Protein AF-F4QRX2-F1 (afdb_monomer_lite)

Structure (mmCIF, N/CA/C/O backbone):
data_AF-F4QRX2-F1
#
_entry.id   AF-F4QRX2-F1
#
loop_
_atom_site.group_PDB
_atom_site.id
_atom_site.type_symbol
_atom_site.label_atom_id
_atom_site.label_alt_id
_atom_site.label_comp_id
_atom_site.label_asym_id
_atom_site.label_entity_id
_atom_site.label_seq_id
_atom_site.pdbx_PDB_ins_code
_atom_site.Cartn_x
_atom_site.Cartn_y
_atom_site.Cartn_z
_atom_site.occupancy
_atom_site.B_iso_or_equiv
_atom_site.auth_seq_id
_atom_site.auth_comp_id
_atom_site.auth_asym_id
_atom_site.auth_atom_id
_atom_site.pdbx_PDB_model_num
ATOM 1 N N . MET A 1 1 ? 10.377 -17.426 0.396 1.00 62.91 1 MET A N 1
ATOM 2 C CA . MET A 1 1 ? 10.285 -16.375 -0.637 1.00 62.91 1 MET A CA 1
ATOM 3 C C . MET A 1 1 ? 11.693 -15.851 -0.837 1.00 62.91 1 MET A C 1
ATOM 5 O O . MET A 1 1 ? 12.260 -15.373 0.128 1.00 62.91 1 MET A O 1
ATOM 9 N N . GLY A 1 2 ? 12.304 -16.064 -2.003 1.00 90.50 2 GLY A N 1
ATOM 10 C CA . GLY A 1 2 ? 13.710 -15.713 -2.264 1.00 90.50 2 GLY A CA 1
ATOM 11 C C . GLY A 1 2 ? 13.930 -14.225 -2.550 1.00 90.50 2 GLY A C 1
ATOM 12 O O . GLY A 1 2 ? 14.545 -13.898 -3.557 1.00 90.50 2 GLY A O 1
ATOM 13 N N . ILE A 1 3 ? 13.366 -13.344 -1.722 1.00 92.12 3 ILE A N 1
ATOM 14 C CA . ILE A 1 3 ? 13.531 -11.887 -1.797 1.00 92.12 3 ILE A CA 1
ATOM 15 C C . ILE A 1 3 ? 13.873 -11.358 -0.404 1.00 92.12 3 ILE A C 1
ATOM 17 O O . ILE A 1 3 ? 13.340 -11.874 0.580 1.00 92.12 3 ILE A O 1
ATOM 21 N N . ASP A 1 4 ? 14.727 -10.339 -0.333 1.00 93.94 4 ASP A N 1
ATOM 22 C CA . ASP A 1 4 ? 15.140 -9.741 0.944 1.00 93.94 4 ASP A CA 1
ATOM 23 C C . ASP A 1 4 ? 14.013 -8.896 1.555 1.00 93.94 4 ASP A C 1
ATOM 25 O O . ASP A 1 4 ? 13.686 -9.038 2.732 1.00 93.94 4 ASP A O 1
ATOM 29 N N . GLU A 1 5 ? 13.378 -8.049 0.739 1.00 96.19 5 GLU A N 1
ATOM 30 C CA . GLU A 1 5 ? 12.246 -7.212 1.133 1.00 96.19 5 GLU A CA 1
ATOM 31 C C . GLU A 1 5 ? 11.328 -6.960 -0.072 1.00 96.19 5 GLU A C 1
ATOM 33 O O . GLU A 1 5 ? 11.784 -6.641 -1.172 1.00 96.19 5 GLU A O 1
ATOM 38 N N . ASP A 1 6 ? 10.020 -7.105 0.128 1.00 96.75 6 ASP A N 1
ATOM 39 C CA . ASP A 1 6 ? 9.017 -6.755 -0.876 1.00 96.75 6 ASP A CA 1
ATOM 40 C C . ASP A 1 6 ? 8.692 -5.248 -0.787 1.00 96.75 6 ASP A C 1
ATOM 42 O O . ASP A 1 6 ? 8.342 -4.768 0.294 1.00 96.75 6 ASP A O 1
ATOM 46 N N . PRO A 1 7 ? 8.782 -4.469 -1.883 1.00 96.44 7 PRO A N 1
ATOM 47 C CA . PRO A 1 7 ? 8.511 -3.032 -1.855 1.00 96.44 7 PRO A CA 1
ATOM 48 C C . PRO A 1 7 ? 7.084 -2.636 -1.459 1.00 96.44 7 PRO A C 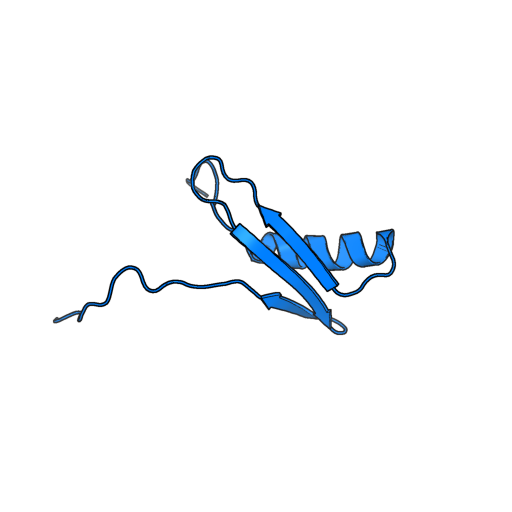1
ATOM 50 O O . PRO A 1 7 ? 6.889 -1.523 -0.967 1.00 96.44 7 PRO A O 1
ATOM 53 N N . ALA A 1 8 ? 6.095 -3.495 -1.731 1.00 97.38 8 ALA A N 1
ATOM 54 C CA . ALA A 1 8 ? 4.677 -3.201 -1.529 1.00 97.38 8 ALA A CA 1
ATOM 55 C C . ALA A 1 8 ? 3.855 -4.491 -1.343 1.00 97.38 8 ALA A C 1
ATOM 57 O O . ALA A 1 8 ? 3.361 -5.089 -2.299 1.00 97.38 8 ALA A O 1
ATOM 58 N N . THR A 1 9 ? 3.644 -4.896 -0.095 1.00 97.38 9 THR A N 1
ATOM 59 C CA . THR A 1 9 ? 3.005 -6.166 0.262 1.00 97.38 9 THR A CA 1
ATOM 60 C C . THR A 1 9 ? 1.525 -5.957 0.570 1.00 97.38 9 THR A C 1
ATOM 62 O O . THR A 1 9 ? 1.113 -5.771 1.719 1.00 97.38 9 THR A O 1
ATOM 65 N N . GLY A 1 10 ? 0.681 -6.016 -0.461 1.00 97.12 10 GLY A N 1
ATOM 66 C CA . GLY A 1 10 ? -0.769 -5.822 -0.312 1.00 97.12 10 GLY A CA 1
ATOM 67 C C . GLY A 1 10 ? -1.420 -6.806 0.671 1.00 97.12 10 GLY A C 1
ATOM 68 O O . GLY A 1 10 ? -2.220 -6.409 1.514 1.00 97.12 10 GLY A O 1
ATOM 69 N N . SER A 1 11 ? -1.026 -8.081 0.646 1.00 97.44 11 SER A N 1
ATOM 70 C CA . SER A 1 11 ? -1.587 -9.113 1.534 1.00 97.44 11 SER A CA 1
ATOM 71 C C . SER A 1 11 ? -1.375 -8.816 3.023 1.00 97.44 11 SER A C 1
ATOM 73 O O . SER A 1 11 ? -2.248 -9.125 3.835 1.00 97.44 11 SER A O 1
ATOM 75 N N . MET A 1 12 ? -0.270 -8.159 3.390 1.00 97.31 12 MET A N 1
ATOM 76 C CA . MET A 1 12 ? -0.016 -7.731 4.768 1.00 97.31 12 MET A CA 1
ATOM 77 C C . MET A 1 12 ? -1.099 -6.757 5.254 1.00 97.31 12 MET A C 1
ATOM 79 O O . MET A 1 12 ? -1.593 -6.865 6.377 1.00 97.31 12 MET A O 1
ATOM 83 N N . HIS A 1 13 ? -1.546 -5.857 4.381 1.00 98.31 13 HIS A N 1
ATOM 84 C CA . HIS A 1 13 ? -2.539 -4.837 4.701 1.00 98.31 13 HIS A CA 1
ATOM 85 C C . HIS A 1 13 ? -3.943 -5.418 4.931 1.00 98.31 13 HIS A C 1
ATOM 87 O O . HIS A 1 13 ? -4.720 -4.851 5.704 1.00 98.31 13 HIS A O 1
ATOM 93 N N . CYS A 1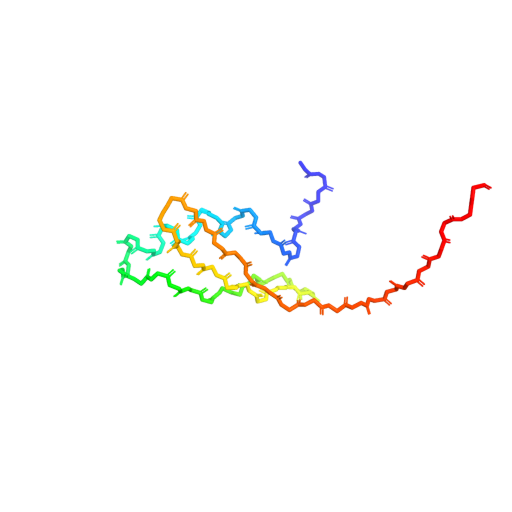 14 ? -4.246 -6.595 4.372 1.00 98.19 14 CYS A N 1
ATOM 94 C CA . CYS A 1 14 ? -5.459 -7.351 4.706 1.00 98.19 14 CYS A CA 1
ATOM 95 C C . CYS A 1 14 ? -5.483 -7.814 6.172 1.00 98.19 14 CYS A C 1
ATOM 97 O O . CYS A 1 14 ? -6.561 -7.992 6.734 1.00 98.19 14 CYS A O 1
ATOM 99 N N . MET A 1 15 ? -4.317 -7.990 6.802 1.00 98.06 15 MET A N 1
ATOM 100 C CA . MET A 1 15 ? -4.199 -8.348 8.220 1.00 98.06 15 MET A CA 1
ATOM 101 C C . MET A 1 15 ? -4.097 -7.108 9.118 1.00 98.06 15 MET A C 1
ATOM 103 O O . MET A 1 15 ? -4.704 -7.072 10.189 1.00 98.06 15 MET A O 1
ATOM 107 N N . LEU A 1 16 ? -3.369 -6.074 8.677 1.00 98.31 16 LEU A N 1
ATOM 108 C CA . LEU A 1 16 ? -3.182 -4.842 9.452 1.00 98.31 16 LEU A CA 1
ATOM 109 C C . LEU A 1 16 ? -4.476 -4.037 9.591 1.00 98.31 16 LEU A C 1
ATOM 111 O O . LEU A 1 16 ? -4.776 -3.554 10.678 1.00 98.31 16 LEU A O 1
ATOM 115 N N . THR A 1 17 ? -5.278 -3.932 8.532 1.00 98.69 17 THR A N 1
ATOM 116 C CA . THR A 1 17 ? -6.536 -3.165 8.554 1.00 98.69 17 THR A CA 1
ATOM 117 C C . THR A 1 17 ? -7.488 -3.618 9.679 1.00 98.69 17 THR A C 1
ATOM 119 O O . THR A 1 17 ? -7.856 -2.783 10.508 1.00 98.69 17 THR A O 1
ATOM 122 N N . PRO A 1 18 ? -7.859 -4.911 9.812 1.00 98.44 18 PRO A N 1
ATOM 123 C CA . PRO A 1 18 ? -8.713 -5.358 10.915 1.00 98.44 18 PRO A CA 1
ATOM 124 C C . PRO A 1 18 ? -8.020 -5.297 12.284 1.00 98.44 18 PRO A C 1
ATOM 126 O O . PRO A 1 18 ? -8.698 -5.115 13.295 1.00 98.44 18 PRO A O 1
ATOM 129 N N . LEU A 1 19 ? -6.690 -5.437 12.349 1.00 98.38 19 LEU A N 1
ATOM 130 C CA . LEU A 1 19 ? -5.940 -5.244 13.593 1.00 98.38 19 LEU A CA 1
ATOM 131 C C . LEU A 1 19 ? -6.092 -3.806 14.105 1.00 98.38 19 LEU A C 1
ATOM 133 O O . LEU A 1 19 ? -6.533 -3.604 15.235 1.00 98.38 19 LEU A O 1
ATOM 137 N N . TYR A 1 20 ? -5.786 -2.813 13.272 1.00 98.44 20 TYR A N 1
ATOM 138 C CA . TYR A 1 20 ? -5.890 -1.404 13.650 1.00 98.44 20 TYR A CA 1
ATOM 139 C C . TYR A 1 20 ? -7.338 -0.944 13.831 1.00 98.44 20 TYR A C 1
ATOM 141 O O . TYR A 1 20 ? -7.590 -0.084 14.676 1.00 98.44 20 TYR A O 1
ATOM 149 N N . HIS A 1 21 ? -8.303 -1.550 13.132 1.00 98.50 21 HIS A N 1
ATOM 150 C CA . HIS A 1 21 ? -9.724 -1.343 13.415 1.00 98.50 21 HIS A CA 1
ATOM 151 C C . HIS A 1 21 ? -10.067 -1.705 14.862 1.00 98.50 21 HIS A C 1
ATOM 153 O O . HIS A 1 21 ? -10.634 -0.881 15.575 1.00 98.50 21 HIS A O 1
ATOM 159 N N . ARG A 1 22 ? -9.650 -2.887 15.341 1.00 98.12 22 ARG A N 1
ATOM 160 C CA . ARG A 1 22 ? -9.889 -3.294 16.739 1.00 98.12 22 ARG A CA 1
ATOM 161 C C . ARG A 1 22 ? -9.224 -2.364 17.754 1.00 98.12 22 ARG A C 1
ATOM 163 O O . ARG A 1 22 ? -9.758 -2.187 18.840 1.00 98.12 22 ARG A O 1
ATOM 170 N N . LEU A 1 23 ? -8.072 -1.790 17.411 1.00 98.38 23 LEU A N 1
ATOM 171 C CA . LEU A 1 23 ? -7.316 -0.908 18.305 1.00 98.38 23 LEU A CA 1
ATOM 172 C C . LEU A 1 23 ? -7.853 0.527 18.342 1.00 98.38 23 LEU A C 1
ATOM 174 O O . LEU A 1 23 ? -7.716 1.201 19.357 1.00 98.38 23 LEU A O 1
ATOM 178 N N . THR A 1 24 ? -8.418 1.017 17.238 1.00 98.31 24 THR A N 1
ATOM 179 C CA . THR A 1 24 ? -8.720 2.452 17.069 1.00 98.31 24 THR A CA 1
ATOM 180 C C . THR A 1 24 ? -10.190 2.757 16.789 1.00 98.31 24 THR A C 1
ATOM 182 O O . THR A 1 24 ? -10.579 3.922 16.798 1.00 98.31 24 THR A O 1
ATOM 185 N N . GLY A 1 25 ? -10.999 1.743 16.474 1.00 98.25 25 GLY A N 1
ATOM 186 C CA . GLY A 1 25 ? -12.388 1.884 16.030 1.00 98.25 25 GLY A CA 1
ATOM 187 C C . GLY A 1 25 ? -12.562 2.451 14.615 1.00 98.25 25 GLY A C 1
ATOM 188 O O . GLY A 1 25 ? -13.684 2.523 14.123 1.00 98.25 25 GLY A O 1
ATOM 189 N N . ARG A 1 26 ? -11.483 2.852 13.928 1.00 98.50 26 ARG A N 1
ATOM 190 C CA . ARG A 1 26 ? -11.550 3.398 12.562 1.00 98.50 26 ARG A CA 1
ATOM 191 C C . ARG A 1 26 ? -11.689 2.282 11.535 1.00 98.50 26 ARG A C 1
ATOM 193 O O . ARG A 1 26 ? -11.186 1.184 11.744 1.00 98.50 26 ARG A O 1
ATOM 200 N N . SER A 1 27 ? -12.332 2.566 10.407 1.00 98.44 27 SER A N 1
ATOM 201 C CA . SER A 1 27 ? -12.479 1.587 9.318 1.00 98.44 27 SER A CA 1
ATOM 202 C C . SER A 1 27 ? -11.568 1.858 8.126 1.00 98.44 27 SER A C 1
ATOM 204 O O . SER A 1 27 ? -11.340 0.943 7.348 1.00 98.44 27 SER A O 1
ATOM 206 N N . VAL A 1 28 ? -11.026 3.073 7.989 1.00 98.62 28 VAL A N 1
ATOM 207 C CA . VAL A 1 28 ? -10.140 3.471 6.884 1.00 98.62 28 VAL A CA 1
ATOM 208 C C . VAL A 1 2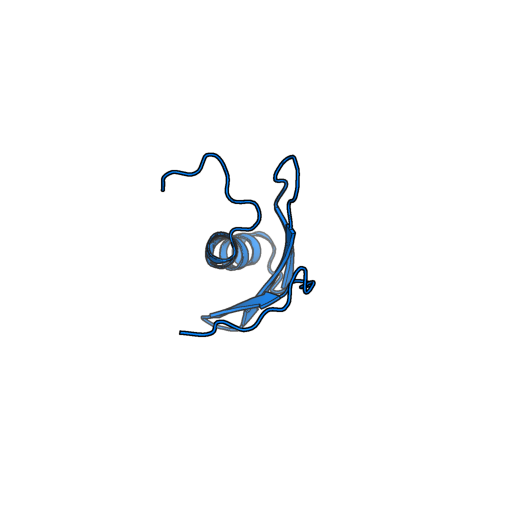8 ? -8.786 3.888 7.444 1.00 98.62 28 VAL A C 1
ATOM 210 O O . VAL A 1 28 ? -8.712 4.693 8.376 1.00 98.62 28 VAL A O 1
ATOM 213 N N . PHE A 1 29 ? -7.721 3.356 6.853 1.00 98.69 29 PHE A N 1
ATOM 214 C CA . PHE A 1 29 ? -6.341 3.587 7.261 1.00 98.69 29 PHE A CA 1
ATOM 215 C C . PHE A 1 29 ? -5.475 3.863 6.043 1.00 98.69 29 PHE A C 1
ATOM 217 O O . PHE A 1 29 ? -5.570 3.155 5.045 1.00 98.69 29 PHE A O 1
ATOM 224 N N . ASN A 1 30 ? -4.600 4.858 6.154 1.00 98.44 30 ASN A N 1
ATOM 225 C CA . ASN A 1 30 ? -3.531 5.084 5.193 1.00 98.44 30 ASN A CA 1
ATOM 226 C C . ASN A 1 30 ? -2.238 4.536 5.801 1.00 98.44 30 ASN A C 1
ATOM 228 O O . ASN A 1 30 ? -1.845 4.945 6.895 1.00 98.44 30 ASN A O 1
ATOM 232 N N . PHE A 1 31 ? -1.610 3.598 5.106 1.00 98.38 31 PHE A N 1
ATOM 233 C CA . PHE A 1 31 ? -0.361 2.958 5.486 1.00 98.38 31 PHE A CA 1
ATOM 234 C C . PHE A 1 31 ? 0.764 3.430 4.570 1.00 98.38 31 PHE A C 1
ATOM 236 O O . PHE A 1 31 ? 0.550 3.669 3.381 1.00 98.38 31 PHE A O 1
ATOM 243 N N . TYR A 1 32 ? 1.969 3.507 5.126 1.00 97.94 32 TYR A N 1
ATOM 244 C CA . TYR A 1 32 ? 3.197 3.714 4.373 1.00 97.94 32 TYR A CA 1
ATOM 245 C C . TYR A 1 32 ? 4.128 2.519 4.602 1.00 97.94 32 TYR A C 1
ATOM 247 O O . TYR A 1 32 ? 4.595 2.299 5.721 1.00 97.94 32 TYR A O 1
ATOM 255 N N . GLN A 1 33 ? 4.377 1.732 3.553 1.00 98.00 33 GLN A N 1
ATOM 256 C CA . GLN A 1 33 ? 5.340 0.633 3.569 1.00 98.00 33 GLN A CA 1
ATOM 257 C C . GLN A 1 33 ? 6.724 1.178 3.215 1.00 98.00 33 GLN A C 1
ATOM 259 O O . GLN A 1 33 ? 6.993 1.533 2.069 1.00 98.00 33 GLN A O 1
ATOM 264 N N . ALA A 1 34 ? 7.596 1.259 4.217 1.00 97.25 34 ALA A N 1
ATOM 265 C CA . ALA A 1 34 ? 8.846 2.011 4.167 1.00 97.25 34 ALA A CA 1
ATOM 266 C C . ALA A 1 34 ? 10.034 1.233 3.563 1.00 97.25 34 ALA A C 1
ATOM 268 O O . ALA A 1 34 ? 11.120 1.225 4.139 1.00 97.25 34 ALA A O 1
ATOM 269 N N . HIS A 1 35 ? 9.853 0.605 2.396 1.00 97.50 35 HIS A N 1
ATOM 270 C CA . HIS A 1 35 ? 10.969 -0.045 1.700 1.00 97.50 35 HIS A CA 1
ATOM 271 C C . HIS A 1 35 ? 12.023 1.003 1.285 1.00 97.50 35 HIS A C 1
ATOM 273 O O . HIS A 1 35 ? 11.668 1.997 0.639 1.00 97.50 35 HIS A O 1
ATOM 279 N N . PRO A 1 36 ? 13.328 0.773 1.532 1.00 95.88 36 PRO A N 1
ATOM 280 C CA . PRO A 1 36 ? 14.374 1.806 1.522 1.00 95.88 36 PRO A CA 1
ATOM 281 C C . PRO A 1 36 ? 14.570 2.545 0.190 1.00 95.88 36 PRO A C 1
ATOM 283 O O . PRO A 1 36 ? 15.137 3.632 0.170 1.00 95.88 36 PRO A O 1
ATOM 286 N N . LYS A 1 37 ? 14.136 1.959 -0.935 1.00 95.62 37 LYS A N 1
ATOM 287 C CA . LYS A 1 37 ? 14.309 2.536 -2.286 1.00 95.62 37 LYS A CA 1
ATOM 288 C C . LYS A 1 37 ? 13.019 2.835 -3.056 1.00 95.62 37 LYS A C 1
ATOM 290 O O . LYS A 1 37 ? 13.093 3.448 -4.113 1.00 95.62 37 LYS A O 1
ATOM 295 N N . ARG A 1 38 ? 11.869 2.307 -2.629 1.00 94.94 38 ARG A N 1
ATOM 296 C CA . ARG A 1 38 ? 10.632 2.308 -3.440 1.00 94.94 38 ARG A CA 1
ATOM 297 C C . ARG A 1 38 ? 9.436 2.634 -2.560 1.00 94.94 38 ARG A C 1
ATOM 299 O O . ARG A 1 38 ? 8.888 3.719 -2.679 1.00 94.94 38 ARG A O 1
ATOM 306 N N . GLY A 1 39 ? 9.100 1.709 -1.665 1.00 96.62 39 GLY A N 1
ATOM 307 C CA . GLY A 1 39 ? 7.965 1.829 -0.758 1.00 96.62 39 GLY A CA 1
ATOM 308 C C . GLY A 1 39 ? 6.620 1.924 -1.472 1.00 96.62 39 GLY A C 1
ATOM 309 O O . GLY A 1 39 ? 6.538 1.887 -2.704 1.00 96.62 39 GLY A O 1
ATOM 310 N N . ALA A 1 40 ? 5.558 2.032 -0.680 1.00 97.88 40 ALA A N 1
ATOM 311 C CA . ALA A 1 40 ? 4.217 2.283 -1.187 1.00 97.88 40 ALA A CA 1
ATOM 312 C C . ALA A 1 40 ? 3.326 2.957 -0.142 1.00 97.88 40 ALA A C 1
ATOM 314 O O . ALA A 1 40 ? 3.367 2.620 1.041 1.00 97.88 40 ALA A O 1
ATOM 315 N N . GLU A 1 41 ? 2.468 3.857 -0.614 1.00 98.25 41 GLU A N 1
ATOM 316 C CA . GLU A 1 41 ? 1.287 4.306 0.119 1.00 98.25 41 GLU A CA 1
ATOM 317 C C . GLU A 1 41 ? 0.110 3.397 -0.236 1.00 98.25 41 GLU A C 1
ATOM 319 O O . GLU A 1 41 ? -0.235 3.227 -1.410 1.00 98.25 41 GLU A O 1
ATOM 324 N N . ILE A 1 42 ? -0.496 2.791 0.782 1.00 98.44 42 ILE A N 1
ATOM 325 C CA . ILE A 1 42 ? -1.607 1.852 0.624 1.00 98.44 42 ILE A CA 1
ATOM 326 C C . ILE A 1 42 ? -2.719 2.275 1.573 1.00 98.44 42 ILE A C 1
ATOM 328 O O . ILE A 1 42 ? -2.523 2.354 2.783 1.00 98.44 42 ILE A O 1
ATOM 332 N N . GLN A 1 43 ? -3.914 2.505 1.041 1.00 98.69 43 GLN A N 1
ATOM 333 C CA . GLN A 1 43 ? -5.106 2.652 1.862 1.00 98.69 43 GLN A CA 1
ATOM 334 C C . GLN A 1 43 ? -5.769 1.289 2.055 1.00 98.69 43 GLN A C 1
ATOM 336 O O . GLN A 1 43 ? -6.023 0.579 1.082 1.00 98.69 43 GLN A O 1
ATOM 341 N N . GLY A 1 44 ? -6.079 0.952 3.304 1.00 98.62 44 GLY A N 1
ATOM 342 C CA . GLY A 1 44 ? -6.905 -0.191 3.673 1.00 98.62 44 GLY A CA 1
ATOM 343 C C . GLY A 1 44 ? -8.232 0.263 4.270 1.00 98.62 44 GLY A C 1
ATOM 344 O O . GLY A 1 44 ? -8.258 1.112 5.160 1.00 98.62 44 GLY A O 1
ATOM 345 N N . GLU A 1 45 ? -9.332 -0.314 3.799 1.00 98.75 45 GLU A N 1
ATOM 346 C CA . GLU A 1 45 ? -10.673 -0.102 4.346 1.00 98.75 45 GLU A CA 1
ATOM 347 C C . GLU A 1 45 ? -11.296 -1.434 4.764 1.00 98.75 45 GLU A C 1
ATOM 349 O O . GLU A 1 45 ? -11.405 -2.349 3.947 1.00 98.75 45 GLU A O 1
ATOM 354 N N . LEU A 1 46 ? -11.730 -1.543 6.022 1.00 98.69 46 LEU A N 1
ATOM 355 C CA . LEU A 1 46 ? -12.520 -2.676 6.494 1.00 98.69 46 LEU A CA 1
ATOM 356 C C . LEU A 1 46 ? -13.981 -2.502 6.056 1.00 98.69 46 LEU A C 1
ATOM 358 O O . LEU A 1 46 ? -14.702 -1.664 6.595 1.00 98.69 46 LEU A O 1
ATOM 362 N N . ALA A 1 47 ? -14.416 -3.329 5.109 1.00 98.19 47 ALA A N 1
ATOM 363 C CA . ALA A 1 47 ? -15.767 -3.359 4.558 1.00 98.19 47 ALA A CA 1
ATOM 364 C C . ALA A 1 47 ? -16.435 -4.700 4.910 1.00 98.19 47 ALA A C 1
ATOM 366 O O . ALA A 1 47 ? -16.367 -5.680 4.161 1.00 98.19 47 ALA A O 1
ATOM 367 N N . GLY A 1 48 ? -17.045 -4.765 6.097 1.00 95.88 48 GLY A N 1
ATOM 368 C CA . GLY A 1 48 ? -17.634 -5.997 6.627 1.00 95.88 48 GLY A CA 1
ATOM 369 C C . GLY A 1 48 ? -16.570 -7.068 6.889 1.00 95.88 48 GLY A C 1
ATOM 370 O O . GLY A 1 48 ? -15.683 -6.877 7.716 1.00 95.88 48 GLY A O 1
ATOM 371 N N . ASN A 1 49 ? -16.648 -8.196 6.178 1.00 96.06 49 ASN A N 1
ATOM 372 C CA . ASN A 1 49 ? -15.680 -9.298 6.272 1.00 96.06 49 ASN A CA 1
ATOM 373 C C . ASN A 1 49 ? -14.546 -9.219 5.229 1.00 96.06 49 ASN A C 1
ATOM 375 O O . ASN A 1 49 ? -13.803 -10.187 5.051 1.00 96.06 49 ASN A O 1
ATOM 379 N N . ARG A 1 50 ? -14.417 -8.096 4.511 1.00 98.25 50 ARG A N 1
ATOM 380 C CA . ARG A 1 50 ? -13.398 -7.876 3.477 1.00 98.25 50 ARG A CA 1
ATOM 381 C C . ARG A 1 50 ? -12.574 -6.631 3.772 1.00 98.25 50 ARG A C 1
ATOM 383 O O . ARG A 1 50 ? -13.033 -5.710 4.439 1.00 98.25 50 ARG A O 1
ATOM 390 N N . VAL A 1 51 ? -11.363 -6.603 3.223 1.00 98.69 51 VAL A N 1
ATOM 391 C CA . VAL A 1 51 ? -10.520 -5.408 3.183 1.00 98.69 51 VAL A CA 1
ATOM 392 C C . VAL A 1 51 ? -10.422 -4.937 1.738 1.00 98.69 51 VAL A C 1
ATOM 394 O O . VAL A 1 51 ? -10.045 -5.716 0.860 1.00 98.69 51 VAL A O 1
ATOM 397 N N . LEU A 1 52 ? -10.778 -3.679 1.494 1.00 98.69 52 LEU A N 1
ATOM 398 C CA . LEU A 1 52 ? -10.539 -3.006 0.222 1.00 98.69 52 LEU A CA 1
ATOM 399 C C . LEU A 1 52 ? -9.172 -2.330 0.291 1.00 98.69 52 LEU A C 1
ATOM 401 O O . LEU A 1 52 ? -8.913 -1.556 1.212 1.00 98.69 52 LEU A O 1
ATOM 405 N N . LEU A 1 53 ? -8.306 -2.629 -0.674 1.00 98.50 53 LEU A N 1
ATOM 406 C CA . LEU A 1 53 ? -6.995 -2.002 -0.799 1.00 98.50 53 LEU A CA 1
ATOM 407 C C . LEU A 1 53 ? -7.004 -1.025 -1.968 1.00 98.50 53 LEU A C 1
ATOM 409 O O . LEU A 1 53 ? -7.478 -1.360 -3.055 1.00 98.50 53 LEU A O 1
ATOM 413 N N . ARG A 1 54 ? -6.468 0.173 -1.747 1.00 98.25 54 ARG A N 1
ATOM 414 C CA . ARG A 1 54 ? -6.304 1.203 -2.777 1.00 98.25 54 ARG A CA 1
ATOM 415 C C . ARG A 1 54 ? -4.871 1.716 -2.761 1.00 98.25 54 ARG A C 1
ATOM 417 O O . ARG A 1 54 ? -4.265 1.841 -1.701 1.00 98.25 54 ARG A O 1
ATOM 424 N N . GLY A 1 55 ? -4.350 2.029 -3.937 1.00 97.38 55 GLY A N 1
ATOM 425 C CA . GLY A 1 55 ? -3.023 2.603 -4.121 1.00 97.38 55 GLY A CA 1
ATOM 426 C C . GLY A 1 55 ? -2.914 3.244 -5.499 1.00 97.38 55 GLY A C 1
ATOM 427 O O . GLY A 1 55 ? -3.700 2.933 -6.397 1.00 97.38 55 GLY A O 1
ATOM 428 N N . HIS A 1 56 ? -1.958 4.154 -5.659 1.00 96.75 56 HIS A N 1
ATOM 429 C CA . HIS A 1 56 ? -1.685 4.781 -6.947 1.00 96.75 56 HIS A CA 1
ATOM 430 C C . HIS A 1 56 ? -0.810 3.866 -7.813 1.00 96.75 56 HIS A C 1
ATOM 432 O O . HIS A 1 56 ? 0.175 3.302 -7.336 1.00 96.75 56 HIS A O 1
ATOM 438 N N . ALA A 1 57 ? -1.145 3.742 -9.096 1.00 95.81 57 ALA A N 1
ATOM 439 C CA . ALA A 1 57 ? -0.385 2.952 -10.059 1.00 95.81 57 ALA A CA 1
ATOM 440 C C . ALA A 1 57 ? 0.173 3.846 -11.171 1.00 95.81 57 ALA A C 1
ATOM 442 O O . ALA A 1 57 ? -0.466 4.805 -11.595 1.00 95.81 57 ALA A O 1
ATOM 443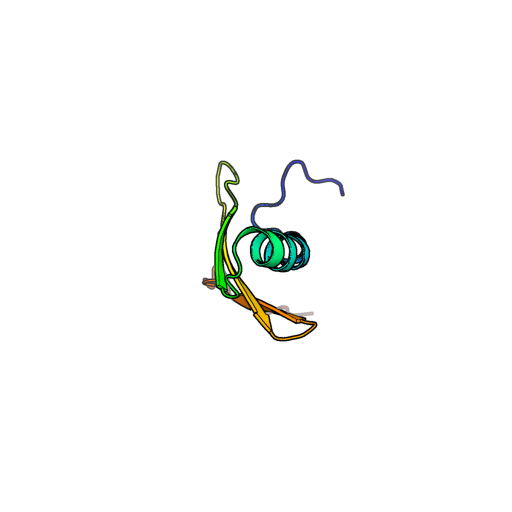 N N . VAL A 1 58 ? 1.36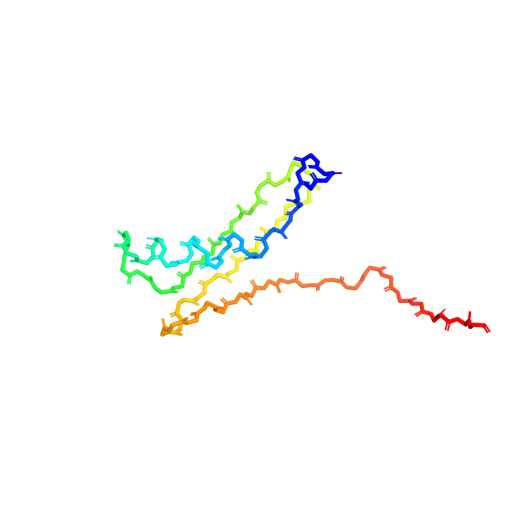3 3.504 -11.666 1.00 95.94 58 VAL A N 1
ATOM 444 C CA . VAL A 1 58 ? 2.015 4.185 -12.792 1.00 95.94 58 VAL A CA 1
ATOM 445 C C . VAL A 1 58 ? 2.373 3.142 -13.842 1.00 95.94 58 VAL A C 1
ATOM 447 O O . VAL A 1 58 ? 2.958 2.108 -13.524 1.00 95.94 58 VAL A O 1
ATOM 450 N N . THR A 1 59 ? 2.029 3.410 -15.103 1.00 97.62 59 THR A N 1
ATOM 451 C CA . THR A 1 59 ? 2.497 2.579 -16.221 1.00 97.62 59 THR A CA 1
ATOM 452 C C . THR A 1 59 ? 3.958 2.918 -16.497 1.00 97.62 59 THR A C 1
ATOM 454 O O . THR A 1 59 ? 4.253 4.040 -16.895 1.00 97.62 59 THR A O 1
ATOM 457 N N . VAL A 1 60 ? 4.866 1.965 -16.278 1.00 97.06 60 VAL A N 1
ATOM 458 C CA . VAL A 1 60 ? 6.313 2.163 -16.504 1.00 97.06 60 VAL A CA 1
ATOM 459 C C . VAL A 1 60 ? 6.726 1.738 -17.913 1.00 97.06 60 VAL A C 1
ATOM 461 O O . VAL A 1 60 ? 7.532 2.404 -18.551 1.00 97.06 60 VAL A O 1
ATOM 464 N N . VAL A 1 61 ? 6.157 0.640 -18.415 1.00 97.56 61 VAL A N 1
ATOM 465 C CA . VAL A 1 61 ? 6.421 0.101 -19.755 1.00 97.56 61 VAL A CA 1
ATOM 466 C C . VAL A 1 61 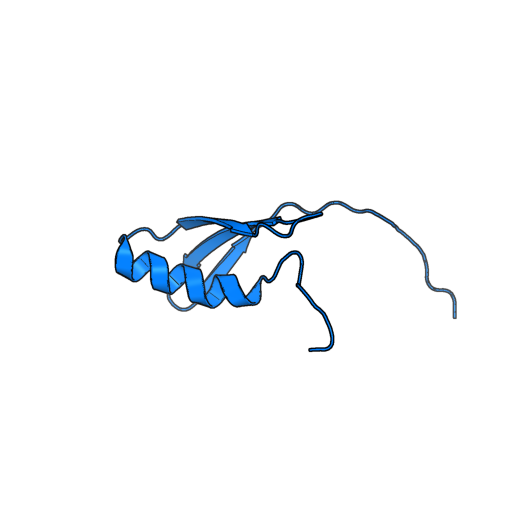? 5.115 -0.428 -20.336 1.00 97.56 61 VAL A C 1
ATOM 468 O O . VAL A 1 61 ? 4.291 -0.997 -19.618 1.00 97.56 61 VAL A O 1
ATOM 471 N N . ARG A 1 62 ? 4.944 -0.265 -21.647 1.00 97.69 62 ARG A N 1
ATOM 472 C CA . ARG A 1 62 ? 3.936 -0.953 -22.456 1.00 97.69 62 ARG A CA 1
ATOM 473 C C . ARG A 1 62 ? 4.658 -1.633 -23.615 1.00 97.69 62 ARG A C 1
ATOM 475 O O . ARG A 1 62 ? 5.464 -0.988 -24.275 1.00 97.69 62 ARG A O 1
ATOM 482 N N . ALA A 1 63 ? 4.373 -2.910 -23.841 1.00 96.88 63 ALA A N 1
ATOM 483 C CA . ALA A 1 63 ? 4.978 -3.704 -24.905 1.00 96.88 63 ALA A CA 1
ATOM 484 C C . ALA A 1 63 ? 3.986 -4.757 -25.418 1.00 96.88 63 ALA A C 1
ATOM 486 O O . ALA A 1 63 ? 3.013 -5.075 -24.732 1.00 96.88 63 ALA A O 1
ATOM 487 N N . GLU A 1 64 ? 4.258 -5.298 -26.603 1.00 97.44 64 GLU A N 1
ATOM 488 C CA . GLU A 1 64 ? 3.528 -6.417 -27.201 1.00 97.44 64 GLU A CA 1
ATOM 489 C C . GLU A 1 64 ? 4.407 -7.671 -27.158 1.00 97.44 64 GLU A C 1
ATOM 491 O O . GLU A 1 64 ? 5.595 -7.612 -27.481 1.00 97.44 64 GLU A O 1
ATOM 496 N N . LEU A 1 65 ? 3.834 -8.801 -26.736 1.00 96.38 65 LEU A N 1
ATOM 497 C CA . LEU A 1 65 ? 4.495 -10.100 -26.831 1.00 96.38 65 LEU A CA 1
ATOM 498 C C . LEU A 1 65 ? 4.119 -10.731 -28.173 1.00 96.38 65 LEU A C 1
ATOM 500 O O . LEU A 1 65 ? 2.958 -11.084 -28.378 1.00 96.38 65 LEU A O 1
ATOM 504 N N . VAL A 1 66 ? 5.098 -10.879 -29.063 1.00 93.88 66 VAL A N 1
ATOM 505 C CA . VAL A 1 66 ? 4.954 -11.622 -30.322 1.00 93.88 66 VAL A CA 1
ATOM 506 C C . VAL A 1 66 ? 5.551 -13.011 -30.112 1.00 93.88 66 VAL A C 1
ATOM 508 O O . VAL A 1 66 ? 6.666 -13.124 -29.599 1.00 93.88 66 VAL A O 1
ATOM 511 N N . LEU A 1 67 ? 4.777 -14.044 -30.444 1.00 89.38 67 LEU A N 1
ATOM 512 C CA . LEU A 1 67 ? 5.152 -15.455 -30.318 1.00 89.38 67 LEU A CA 1
ATOM 513 C C . LEU A 1 67 ? 5.791 -15.979 -31.605 1.00 89.38 67 LEU A C 1
ATOM 515 O O . LEU A 1 67 ? 5.327 -15.564 -32.692 1.00 89.38 67 LEU A O 1
#

pLDDT: mean 96.72, std 4.54, range [62.91, 98.75]

Organism: NCBI:txid715226

Radius of gyration: 15.12 Å; chains: 1; bounding box: 33×22×49 Å

Foldseek 3Di:
DPDPDDQDDPVVLFVVQVVVCVVPVDFKDWDWQCDPPHTFTWIWGDDPNGIDIDGDDDDPDDDDDDD

Sequence (67 aa):
MGIDEDPATGSMHCMLTPLYHRLTGRSVFNFYQAHPKRGAEIQGELAGNRVLLRGHAVTVVRAELVL

Secondary structure (DSSP, 8-state):
---S--S--HHHHHHHHHHHHHHH--SEEEEEE--TTS-EEEEEEEETTEEEEE-------------

InterPro domains:
  IPR003719 Phenazine biosynthesis PhzF-like [PTHR13774] (1-66)